Protein AF-X1RP93-F1 (afdb_monomer_lite)

Organism: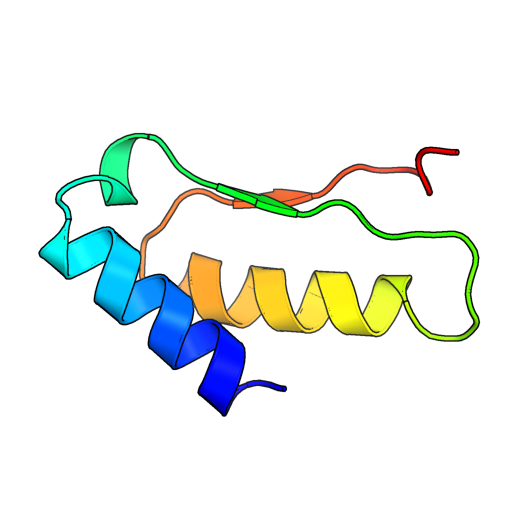 NCBI:txid412755

Secondary structure (DSSP, 8-state):
-HHHHHHHHHHHHHTT-GGG-EEE---SSTTHHHHHHHHHHHHHTTT--EEE-SS---

Structure (mmCIF, N/CA/C/O backbone):
data_AF-X1RP93-F1
#
_entry.id   AF-X1RP93-F1
#
loop_
_atom_site.group_PDB
_atom_site.id
_atom_site.type_symbol
_atom_site.label_atom_id
_atom_site.label_alt_id
_atom_site.label_comp_id
_atom_site.label_asym_id
_atom_site.label_entity_id
_atom_site.label_seq_id
_atom_site.pdbx_PDB_ins_code
_atom_site.Cartn_x
_atom_site.Cartn_y
_atom_site.Cartn_z
_atom_site.occupancy
_atom_site.B_iso_or_equiv
_atom_site.auth_seq_id
_atom_site.auth_comp_id
_atom_site.auth_asym_id
_atom_site.auth_atom_id
_atom_site.pdbx_PDB_model_num
ATOM 1 N N . MET A 1 1 ? 12.885 0.633 6.338 1.00 71.00 1 MET A N 1
ATOM 2 C CA . MET A 1 1 ? 11.573 0.685 5.656 1.00 71.00 1 MET A CA 1
ATOM 3 C C . MET A 1 1 ? 10.403 0.236 6.535 1.00 71.00 1 MET A C 1
ATOM 5 O O . MET A 1 1 ? 9.538 1.055 6.813 1.00 71.00 1 MET A O 1
ATOM 9 N N . ARG A 1 2 ? 10.360 -1.028 6.989 1.00 82.00 2 ARG A N 1
ATOM 10 C CA . ARG A 1 2 ? 9.208 -1.584 7.731 1.00 82.00 2 ARG A CA 1
ATOM 11 C C . ARG A 1 2 ? 8.848 -0.810 9.011 1.00 82.00 2 ARG A C 1
ATOM 13 O O . ARG A 1 2 ? 7.671 -0.608 9.279 1.00 82.00 2 ARG A O 1
ATOM 20 N N . ALA A 1 3 ? 9.843 -0.302 9.743 1.00 86.31 3 ALA A N 1
ATOM 21 C CA . ALA A 1 3 ? 9.621 0.563 10.909 1.00 86.31 3 ALA A CA 1
ATOM 22 C C . ALA A 1 3 ? 8.922 1.890 10.547 1.00 86.31 3 ALA A C 1
ATOM 24 O O . ALA A 1 3 ? 8.009 2.317 11.245 1.00 86.31 3 ALA A O 1
ATOM 25 N N . CYS A 1 4 ? 9.290 2.510 9.419 1.00 87.00 4 CYS A N 1
ATOM 26 C CA . CYS A 1 4 ? 8.637 3.728 8.931 1.00 87.00 4 CYS A CA 1
ATOM 27 C C . CYS A 1 4 ? 7.181 3.454 8.531 1.00 87.00 4 CYS A C 1
ATOM 29 O O . CYS A 1 4 ? 6.292 4.197 8.930 1.00 87.00 4 CYS A O 1
ATOM 31 N N . ALA A 1 5 ? 6.925 2.357 7.808 1.00 88.25 5 ALA A N 1
ATOM 32 C CA . ALA A 1 5 ? 5.569 1.953 7.433 1.00 88.25 5 ALA A CA 1
ATOM 33 C C . ALA A 1 5 ? 4.694 1.644 8.664 1.00 88.25 5 ALA A C 1
ATOM 35 O O . ALA A 1 5 ? 3.525 2.025 8.697 1.00 88.25 5 ALA A O 1
ATOM 36 N N . GLN A 1 6 ? 5.269 1.044 9.714 1.00 88.81 6 GLN A N 1
ATOM 37 C CA . GLN A 1 6 ? 4.576 0.866 10.994 1.00 88.81 6 GLN A CA 1
ATOM 38 C C . GLN A 1 6 ? 4.263 2.186 11.703 1.00 88.81 6 GLN A C 1
ATOM 40 O O . GLN A 1 6 ? 3.171 2.351 12.251 1.00 88.81 6 GLN A O 1
ATOM 45 N N . GLY A 1 7 ? 5.189 3.147 11.667 1.00 90.56 7 GLY A N 1
ATOM 46 C CA . GLY A 1 7 ? 4.956 4.491 12.194 1.00 90.56 7 GLY A CA 1
ATOM 47 C C . GLY A 1 7 ? 3.792 5.187 11.487 1.00 90.56 7 GLY A C 1
ATOM 48 O O . GLY A 1 7 ? 2.900 5.717 12.144 1.00 90.56 7 GLY A O 1
ATOM 49 N N . VAL A 1 8 ? 3.743 5.099 10.154 1.00 87.94 8 VAL A N 1
ATOM 50 C CA . VAL A 1 8 ? 2.638 5.637 9.343 1.00 87.94 8 VAL A CA 1
ATOM 51 C C . VAL A 1 8 ? 1.317 4.945 9.682 1.00 87.94 8 VAL A C 1
ATOM 53 O O . VAL A 1 8 ? 0.319 5.624 9.915 1.00 87.94 8 VAL A O 1
ATOM 56 N N . ALA A 1 9 ? 1.296 3.614 9.782 1.00 88.19 9 ALA A N 1
ATOM 57 C CA . ALA A 1 9 ? 0.093 2.879 10.171 1.00 88.19 9 ALA A CA 1
ATOM 58 C C . ALA A 1 9 ? -0.407 3.278 11.574 1.00 88.19 9 ALA A C 1
ATOM 60 O O . ALA A 1 9 ? -1.605 3.483 11.776 1.00 88.19 9 ALA A O 1
ATOM 61 N N . SER A 1 10 ? 0.507 3.452 12.531 1.00 90.56 10 SER A N 1
ATOM 62 C CA . SER A 1 10 ? 0.183 3.894 13.894 1.00 90.56 10 SER A CA 1
ATOM 63 C C . SER A 1 10 ? -0.335 5.332 13.929 1.00 90.56 10 SER A C 1
ATOM 65 O O . SER A 1 10 ? -1.268 5.634 14.674 1.00 90.56 10 SER A O 1
ATOM 67 N N . TYR A 1 11 ? 0.232 6.218 13.109 1.00 89.94 11 TYR A N 1
ATOM 68 C CA . TYR A 1 11 ? -0.242 7.591 12.955 1.00 89.94 11 TYR A CA 1
ATOM 69 C C . TYR A 1 11 ? -1.650 7.637 12.347 1.00 89.94 11 TYR A C 1
ATOM 71 O O . TYR A 1 11 ? -2.526 8.307 12.883 1.00 89.94 11 TYR A O 1
ATOM 79 N N . LEU A 1 12 ? -1.911 6.867 11.286 1.00 86.94 12 LEU A N 1
ATOM 80 C CA . LEU A 1 12 ? -3.233 6.790 10.651 1.00 86.94 12 LEU A CA 1
ATOM 81 C C . LEU A 1 12 ? -4.314 6.262 11.601 1.00 86.94 12 LEU A C 1
ATOM 83 O O . LEU A 1 12 ? -5.456 6.726 11.551 1.00 86.94 12 LEU A O 1
ATOM 87 N N . LYS A 1 13 ? -3.961 5.312 12.474 1.00 87.19 13 LYS A N 1
ATOM 88 C CA . LYS A 1 13 ? -4.847 4.824 13.540 1.00 87.19 13 LYS A CA 1
ATOM 89 C C . LYS A 1 13 ? -5.135 5.911 14.573 1.00 87.19 13 LYS A C 1
ATOM 91 O O . LYS A 1 13 ? -6.299 6.156 14.865 1.00 87.19 13 LYS A O 1
A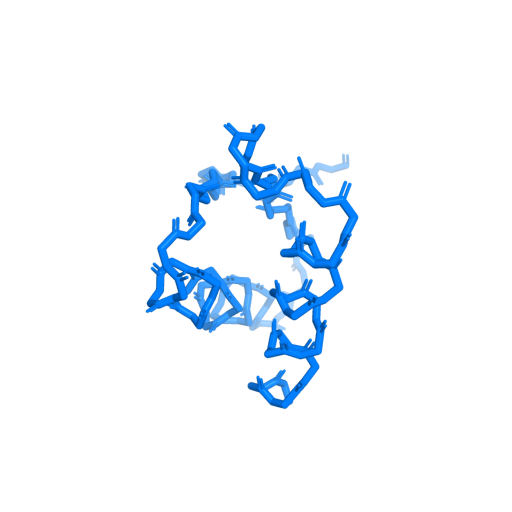TOM 96 N N . GLN A 1 14 ? -4.106 6.602 15.069 1.00 90.19 14 GLN A N 1
ATOM 97 C CA . GLN A 1 14 ? -4.274 7.707 16.025 1.00 90.19 14 GLN A CA 1
ATOM 98 C C . GLN A 1 14 ? -5.093 8.865 15.445 1.00 90.19 14 GLN A C 1
ATOM 100 O O . GLN A 1 14 ? -5.946 9.424 16.126 1.00 90.19 14 GLN A O 1
ATOM 105 N N . ALA A 1 15 ? -4.896 9.182 14.167 1.00 88.56 15 ALA A N 1
ATOM 106 C CA . ALA A 1 15 ? -5.647 10.217 13.469 1.00 88.56 15 ALA A CA 1
ATOM 107 C C . ALA A 1 15 ? -7.091 9.800 13.117 1.00 88.56 15 ALA A C 1
ATOM 109 O O . ALA A 1 15 ? -7.817 10.588 12.517 1.00 88.56 15 ALA A O 1
ATOM 110 N N . SER A 1 16 ? -7.522 8.571 13.442 1.00 85.44 16 SER A N 1
ATOM 111 C CA . SER A 1 16 ? -8.811 7.995 13.015 1.00 85.44 16 SER A CA 1
ATOM 112 C C . SER A 1 16 ? -9.030 8.022 11.491 1.00 85.44 16 SER A C 1
ATOM 114 O O . SER A 1 16 ? -10.158 8.005 11.000 1.00 85.44 16 SER A O 1
ATOM 116 N N . LEU A 1 17 ? -7.940 8.036 10.719 1.00 85.12 17 LEU A N 1
ATOM 117 C CA . LEU A 1 17 ? -7.947 8.063 9.252 1.00 85.12 17 LEU A CA 1
ATOM 118 C C . LEU A 1 17 ? -7.785 6.671 8.636 1.00 85.12 17 LEU A C 1
ATOM 120 O O . LEU A 1 17 ? -7.967 6.518 7.431 1.00 85.12 17 LEU A O 1
ATOM 124 N N . ALA A 1 18 ? -7.502 5.647 9.446 1.00 81.06 18 ALA A N 1
ATOM 125 C CA . ALA A 1 18 ? -7.329 4.263 9.001 1.00 81.06 18 ALA A CA 1
ATOM 126 C C . ALA A 1 18 ? -8.478 3.753 8.107 1.00 81.06 18 ALA A C 1
ATOM 128 O O . ALA A 1 18 ? -8.236 3.017 7.152 1.00 81.06 18 ALA A O 1
ATOM 129 N N . ASN A 1 19 ? -9.714 4.195 8.363 1.00 81.62 19 ASN A N 1
ATOM 130 C CA . ASN A 1 19 ? -10.891 3.768 7.603 1.00 81.62 19 ASN A CA 1
ATOM 131 C C . ASN A 1 19 ? -10.988 4.400 6.198 1.00 81.62 19 ASN A C 1
ATOM 133 O O . ASN A 1 19 ? -11.698 3.888 5.338 1.00 81.62 19 ASN A O 1
ATOM 137 N N . ARG A 1 20 ? -10.270 5.505 5.943 1.00 82.62 20 ARG A N 1
ATOM 138 C CA . ARG A 1 20 ? -10.183 6.120 4.604 1.00 82.62 20 ARG A CA 1
ATOM 139 C C . ARG A 1 20 ? -9.221 5.365 3.682 1.00 82.62 20 ARG A C 1
ATOM 141 O O . ARG A 1 20 ? -9.321 5.493 2.465 1.00 82.62 20 ARG A O 1
ATOM 148 N N . GLY A 1 21 ? -8.333 4.555 4.259 1.00 82.50 21 GLY A N 1
ATOM 149 C CA . GLY A 1 21 ? -7.262 3.878 3.538 1.00 82.50 21 GLY A CA 1
ATOM 150 C C . GLY A 1 21 ? -6.126 4.817 3.124 1.00 82.50 21 GLY A C 1
ATOM 151 O O . GLY A 1 21 ? -6.146 6.014 3.407 1.00 82.50 21 GLY A O 1
ATOM 152 N N . ILE A 1 22 ? -5.114 4.255 2.467 1.00 85.25 22 ILE A N 1
ATOM 153 C CA . ILE A 1 22 ? -3.937 4.973 1.966 1.00 85.25 22 ILE A CA 1
ATOM 154 C C . ILE A 1 22 ? -3.649 4.585 0.515 1.00 85.25 22 ILE A C 1
ATOM 156 O O . ILE A 1 22 ? -3.851 3.436 0.123 1.00 85.25 22 ILE A O 1
ATOM 160 N N . ILE A 1 23 ? -3.162 5.541 -0.275 1.00 86.31 23 ILE A N 1
ATOM 161 C CA . ILE A 1 23 ? -2.652 5.307 -1.628 1.00 86.31 23 ILE A CA 1
ATOM 162 C C . ILE A 1 23 ? -1.126 5.318 -1.559 1.00 86.31 23 ILE A C 1
ATOM 164 O O . ILE A 1 23 ? -0.537 6.257 -1.024 1.00 86.31 23 ILE A O 1
ATOM 168 N N . VAL A 1 24 ? -0.493 4.276 -2.090 1.00 83.75 24 VAL A N 1
ATOM 169 C CA . VAL A 1 24 ? 0.962 4.158 -2.193 1.00 83.75 24 VAL A CA 1
ATOM 170 C C . VAL A 1 24 ? 1.335 4.281 -3.667 1.00 83.75 24 VAL A C 1
ATOM 172 O O . VAL A 1 24 ? 1.088 3.377 -4.467 1.00 83.75 24 VAL A O 1
ATOM 175 N N . GLY A 1 25 ? 1.902 5.433 -4.019 1.00 81.94 25 GLY A N 1
ATOM 176 C CA . GLY A 1 25 ? 2.531 5.672 -5.313 1.00 81.94 25 GLY A CA 1
ATOM 177 C C . GLY A 1 25 ? 4.030 5.388 -5.253 1.00 81.94 25 GLY A C 1
ATOM 178 O O . GLY A 1 25 ? 4.650 5.500 -4.194 1.00 81.94 25 GLY A O 1
ATOM 179 N N . TYR A 1 26 ? 4.606 5.035 -6.396 1.00 77.19 26 TYR A N 1
ATOM 180 C CA . TYR A 1 26 ? 6.044 4.879 -6.569 1.00 77.19 26 TYR A CA 1
ATOM 181 C C . TYR A 1 26 ? 6.495 5.468 -7.903 1.00 77.19 26 TYR A C 1
ATOM 183 O O . TYR A 1 26 ? 5.704 5.583 -8.839 1.00 77.19 26 TYR A O 1
ATOM 191 N N . ASP A 1 27 ? 7.762 5.866 -7.952 1.00 78.62 27 ASP A N 1
ATOM 192 C CA . ASP A 1 27 ? 8.415 6.477 -9.114 1.00 78.62 27 ASP A CA 1
ATOM 193 C C . ASP A 1 27 ? 9.231 5.414 -9.886 1.00 78.62 27 ASP A C 1
ATOM 195 O O . ASP A 1 27 ? 9.397 4.287 -9.420 1.00 78.62 27 ASP A O 1
ATOM 199 N N . THR A 1 28 ? 9.781 5.739 -11.058 1.00 73.69 28 THR A N 1
ATOM 200 C CA . THR A 1 28 ? 10.523 4.811 -11.939 1.00 73.69 28 THR A CA 1
ATOM 201 C C . THR A 1 28 ? 11.928 4.452 -11.440 1.00 73.69 28 THR A C 1
ATOM 203 O O . THR A 1 28 ? 12.751 3.936 -12.199 1.00 73.69 28 THR A O 1
ATOM 206 N N . ARG A 1 29 ? 12.264 4.761 -10.184 1.00 78.56 29 ARG A 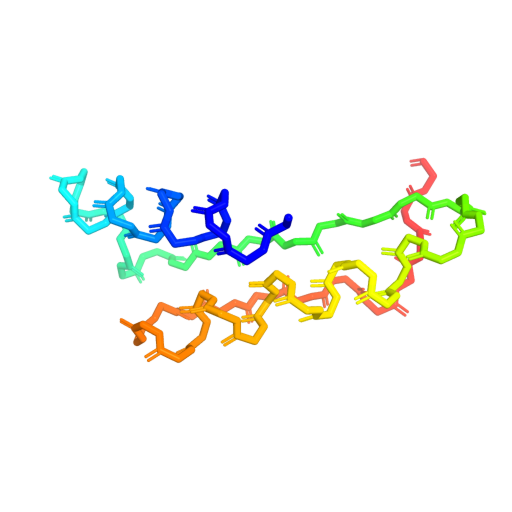N 1
ATOM 207 C CA . ARG A 1 29 ? 13.593 4.485 -9.626 1.00 78.56 29 ARG A CA 1
ATOM 208 C C . ARG A 1 29 ? 13.762 2.992 -9.364 1.00 78.56 29 ARG A C 1
ATOM 210 O O . ARG A 1 29 ? 12.819 2.301 -8.981 1.00 78.56 29 ARG A O 1
ATOM 217 N N . PHE A 1 30 ? 14.993 2.513 -9.536 1.00 67.25 30 PHE A N 1
ATOM 218 C CA . PHE A 1 30 ? 15.361 1.125 -9.268 1.00 67.25 30 PHE A CA 1
ATOM 219 C C . PHE A 1 30 ? 14.887 0.691 -7.868 1.00 67.25 30 PHE A C 1
ATOM 221 O O . PHE A 1 30 ? 15.105 1.412 -6.893 1.00 67.25 30 PHE A O 1
ATOM 228 N N . ALA A 1 31 ? 14.220 -0.465 -7.789 1.00 74.25 31 ALA A N 1
ATOM 229 C CA . ALA A 1 31 ? 13.619 -1.047 -6.581 1.00 74.25 31 ALA A CA 1
ATOM 230 C C . ALA A 1 31 ? 12.486 -0.237 -5.905 1.00 74.25 31 ALA A C 1
ATOM 232 O O . ALA A 1 31 ? 12.052 -0.590 -4.807 1.00 74.25 31 ALA A O 1
ATOM 233 N N . SER A 1 32 ? 11.962 0.828 -6.530 1.00 76.75 32 SER A N 1
ATOM 234 C CA . SER A 1 32 ? 10.864 1.611 -5.940 1.00 76.75 32 SER A CA 1
ATOM 235 C C . SER A 1 32 ? 9.540 0.840 -5.881 1.00 76.75 32 SER A C 1
ATOM 237 O O . SER A 1 32 ? 8.72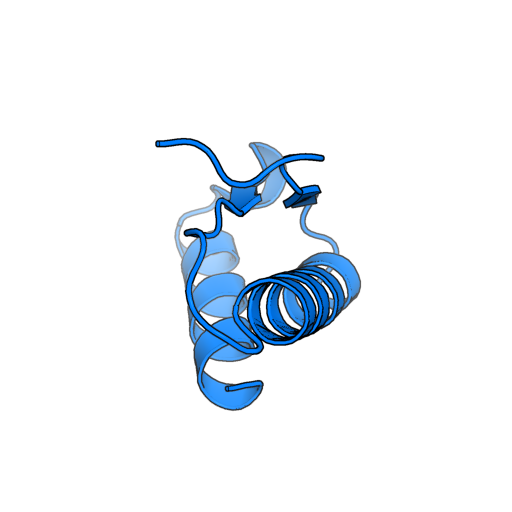6 1.114 -4.999 1.00 76.75 32 SER A O 1
ATOM 239 N N . GLU A 1 33 ? 9.333 -0.117 -6.786 1.00 79.19 33 GLU A N 1
ATOM 240 C CA . GLU A 1 33 ? 8.178 -1.022 -6.785 1.00 79.19 33 GLU A CA 1
ATOM 241 C C . GLU A 1 33 ? 8.231 -1.991 -5.597 1.00 79.19 33 GLU A C 1
ATOM 243 O O . GLU A 1 33 ? 7.290 -2.046 -4.806 1.00 79.19 33 GLU A O 1
ATOM 248 N N . ASP A 1 34 ? 9.366 -2.672 -5.402 1.00 84.00 34 ASP A N 1
ATOM 249 C CA . ASP A 1 34 ? 9.577 -3.581 -4.267 1.00 84.00 34 ASP A CA 1
ATOM 250 C C . ASP A 1 34 ? 9.474 -2.844 -2.930 1.00 84.00 34 ASP A C 1
ATOM 252 O O . ASP A 1 34 ? 8.893 -3.347 -1.965 1.00 84.00 34 ASP A O 1
ATOM 256 N N . PHE A 1 35 ? 9.999 -1.615 -2.882 1.00 85.19 35 PHE A N 1
ATOM 257 C CA . PHE A 1 35 ? 9.826 -0.721 -1.747 1.00 85.19 35 PHE A CA 1
ATOM 258 C C . PHE A 1 35 ? 8.325 -0.481 -1.519 1.00 85.19 35 PHE A C 1
ATOM 260 O O . PHE A 1 35 ? 7.782 -0.865 -0.484 1.00 85.19 35 PHE A O 1
ATOM 267 N N . ALA A 1 36 ? 7.610 0.090 -2.484 1.00 85.81 36 ALA A N 1
ATOM 268 C CA . ALA A 1 36 ? 6.192 0.404 -2.326 1.00 85.81 36 ALA A CA 1
ATOM 269 C C . ALA A 1 36 ? 5.334 -0.810 -1.939 1.00 85.81 36 ALA A C 1
ATOM 271 O O . ALA A 1 36 ? 4.489 -0.690 -1.047 1.00 85.81 36 ALA A O 1
ATOM 272 N N . SER A 1 37 ? 5.615 -1.979 -2.516 1.00 86.75 37 SER A N 1
ATOM 273 C CA . SER A 1 37 ? 4.981 -3.244 -2.146 1.00 86.75 37 SER A CA 1
ATOM 274 C C . SER A 1 37 ? 5.238 -3.600 -0.675 1.00 86.75 37 SER A C 1
ATOM 276 O O . SER A 1 37 ? 4.296 -3.781 0.097 1.00 86.75 37 SER A O 1
ATOM 278 N N . ALA A 1 38 ? 6.494 -3.562 -0.216 1.00 89.56 38 ALA A N 1
ATOM 279 C CA . ALA A 1 38 ? 6.837 -3.858 1.175 1.00 89.56 38 ALA A CA 1
ATOM 280 C C . ALA A 1 38 ? 6.219 -2.868 2.188 1.00 89.56 38 ALA A C 1
ATOM 282 O O . ALA A 1 38 ? 5.939 -3.239 3.331 1.00 89.56 38 ALA A O 1
ATOM 283 N N . ALA A 1 39 ? 5.998 -1.602 1.812 1.00 88.62 39 ALA A N 1
ATOM 284 C CA . ALA A 1 39 ? 5.265 -0.641 2.650 1.00 88.62 39 ALA A CA 1
ATOM 285 C C . ALA A 1 39 ? 3.779 -0.984 2.692 1.00 88.62 39 ALA A C 1
ATOM 287 O O . ALA A 1 39 ? 3.178 -0.967 3.770 1.00 88.62 39 ALA A O 1
ATOM 288 N N . ALA A 1 40 ? 3.202 -1.293 1.530 1.00 88.50 40 ALA A N 1
ATOM 289 C CA . ALA A 1 40 ? 1.805 -1.662 1.404 1.00 88.50 40 ALA A CA 1
ATOM 290 C C . ALA A 1 40 ? 1.481 -2.905 2.240 1.00 88.50 40 ALA A C 1
ATOM 292 O O . ALA A 1 40 ? 0.503 -2.883 2.982 1.00 88.50 40 ALA A O 1
ATOM 293 N N . GLU A 1 41 ? 2.336 -3.929 2.224 1.00 89.94 41 GLU A N 1
ATOM 294 C CA . GLU A 1 41 ? 2.178 -5.134 3.047 1.00 89.94 41 GLU A CA 1
ATOM 295 C C . GLU A 1 41 ? 2.113 -4.817 4.547 1.00 89.94 41 GLU A C 1
ATOM 297 O O . GLU A 1 41 ? 1.225 -5.293 5.255 1.00 89.94 41 GLU A O 1
ATOM 302 N N . VAL A 1 42 ? 3.021 -3.973 5.048 1.00 91.75 42 VAL A N 1
ATOM 303 C CA . VAL A 1 42 ? 3.065 -3.608 6.474 1.00 91.75 42 VAL A CA 1
ATOM 304 C C . VAL A 1 42 ? 1.817 -2.829 6.894 1.00 91.75 42 VAL A C 1
ATOM 306 O O . VAL A 1 42 ? 1.291 -3.029 7.994 1.00 91.75 42 VAL A O 1
ATOM 309 N N . ILE A 1 43 ? 1.337 -1.931 6.036 1.00 89.25 43 ILE A N 1
ATOM 310 C CA . ILE A 1 43 ? 0.159 -1.111 6.325 1.00 89.25 43 ILE A CA 1
ATOM 311 C C . ILE A 1 43 ? -1.126 -1.947 6.202 1.00 89.25 43 ILE A C 1
ATOM 313 O O . ILE A 1 43 ? -2.004 -1.850 7.062 1.00 89.25 43 ILE A O 1
ATOM 317 N N . ALA A 1 44 ? -1.207 -2.838 5.213 1.00 89.00 44 ALA A N 1
ATOM 318 C CA . ALA A 1 44 ? -2.311 -3.780 5.055 1.00 89.00 44 ALA A CA 1
ATOM 319 C C . ALA A 1 44 ? -2.395 -4.764 6.232 1.00 89.00 44 ALA A C 1
ATOM 321 O O . ALA A 1 44 ? -3.477 -4.977 6.778 1.00 89.00 44 ALA A O 1
ATOM 322 N N . GLY A 1 45 ? -1.254 -5.275 6.710 1.00 88.88 45 GLY A N 1
ATOM 323 C CA . GLY A 1 45 ? -1.178 -6.124 7.906 1.00 88.88 45 GLY A CA 1
ATOM 324 C C . GLY A 1 45 ? -1.650 -5.432 9.191 1.00 88.88 45 GLY A C 1
ATOM 325 O O . GLY A 1 45 ? -2.005 -6.091 10.163 1.00 88.88 45 GLY A O 1
ATOM 326 N N . ASN A 1 46 ? -1.721 -4.099 9.195 1.00 88.50 46 ASN A N 1
ATOM 327 C CA . ASN A 1 46 ? -2.298 -3.317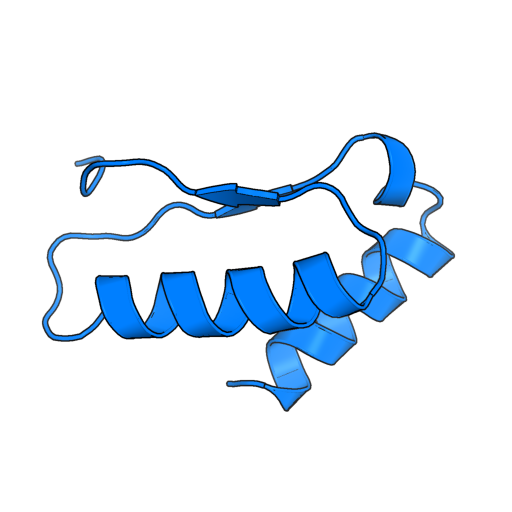 10.285 1.00 88.50 46 ASN A CA 1
ATOM 328 C C . ASN A 1 46 ? -3.823 -3.151 10.211 1.00 88.50 46 ASN A C 1
ATOM 330 O O . ASN A 1 46 ? -4.382 -2.478 11.082 1.00 88.50 46 ASN A O 1
ATOM 334 N N . GLY A 1 47 ? -4.484 -3.730 9.205 1.00 87.00 47 GLY A N 1
ATOM 335 C CA . GLY A 1 47 ? -5.923 -3.589 8.974 1.00 87.00 47 GLY A CA 1
ATOM 336 C C . GLY A 1 47 ? -6.312 -2.282 8.280 1.00 87.00 47 GLY A C 1
ATOM 337 O O . GLY A 1 47 ? -7.461 -1.862 8.371 1.00 87.00 47 GLY A O 1
ATOM 338 N N . ILE A 1 48 ? -5.366 -1.609 7.618 1.00 89.12 48 ILE A N 1
ATOM 339 C CA . ILE A 1 48 ? -5.622 -0.378 6.861 1.00 89.12 48 ILE A CA 1
ATOM 340 C C . ILE A 1 48 ? -5.734 -0.742 5.384 1.00 89.12 48 ILE A C 1
ATOM 342 O O . ILE A 1 48 ? -4.880 -1.441 4.844 1.00 89.12 48 ILE A O 1
ATOM 346 N N . LYS A 1 49 ? -6.778 -0.253 4.710 1.00 88.94 49 LYS A N 1
ATOM 347 C CA . LYS A 1 49 ? -6.957 -0.494 3.277 1.00 88.94 49 LYS A CA 1
ATOM 348 C C . LYS A 1 49 ? -5.872 0.242 2.485 1.00 88.94 49 LYS A C 1
ATOM 350 O O . LYS A 1 49 ? -5.772 1.463 2.582 1.00 88.94 49 LYS A O 1
ATOM 355 N N . VAL A 1 50 ? -5.074 -0.487 1.709 1.00 89.50 50 VAL A N 1
ATOM 356 C CA . VAL A 1 50 ? -4.006 0.080 0.874 1.00 89.50 50 VAL A CA 1
ATOM 357 C C . VAL A 1 50 ? -4.374 -0.040 -0.599 1.00 89.50 50 VAL A C 1
ATOM 359 O O . VAL A 1 50 ? -4.826 -1.094 -1.041 1.00 89.50 50 VAL A O 1
ATOM 362 N N . TYR A 1 51 ? -4.149 1.029 -1.355 1.00 86.69 51 TYR A N 1
ATOM 363 C CA . TYR A 1 51 ? -4.234 1.050 -2.809 1.00 86.69 51 TYR A CA 1
ATOM 364 C C . TYR A 1 51 ? -2.832 1.275 -3.371 1.00 86.69 51 TYR A C 1
ATOM 366 O O . TYR A 1 51 ? -2.247 2.338 -3.170 1.00 86.69 51 TYR A O 1
ATOM 374 N N . LEU A 1 52 ? -2.281 0.269 -4.045 1.00 80.62 52 LEU A N 1
ATOM 375 C CA . LEU A 1 52 ? -0.998 0.373 -4.733 1.00 80.62 52 LEU A CA 1
ATOM 376 C C . LEU A 1 52 ? -1.258 0.799 -6.181 1.00 80.62 52 LEU A C 1
ATOM 378 O O . LEU A 1 52 ? -2.074 0.177 -6.866 1.00 80.62 52 LEU A O 1
ATOM 382 N N . CYS A 1 53 ? -0.595 1.856 -6.649 1.00 75.56 53 CYS A N 1
ATOM 383 C CA . CYS A 1 53 ? -0.681 2.230 -8.059 1.00 75.56 53 CYS A CA 1
ATOM 384 C C . CYS A 1 53 ? -0.076 1.108 -8.924 1.00 75.56 53 CYS A C 1
ATOM 386 O O . CYS A 1 53 ? 1.053 0.714 -8.667 1.00 75.56 53 CYS A O 1
ATOM 388 N N . PRO A 1 54 ? -0.761 0.607 -9.968 1.00 65.12 54 PRO A N 1
ATOM 389 C CA . PRO A 1 54 ? -0.256 -0.492 -10.801 1.00 65.12 54 PRO A CA 1
ATOM 390 C C . PRO A 1 54 ? 0.877 -0.079 -11.757 1.00 65.12 54 PRO A C 1
ATOM 392 O O . PRO A 1 54 ? 1.345 -0.889 -12.554 1.00 65.12 54 PRO A O 1
ATOM 395 N N . LYS A 1 55 ? 1.265 1.199 -11.759 1.00 64.50 55 LYS A N 1
ATOM 396 C CA . LYS A 1 55 ? 2.270 1.751 -12.662 1.00 64.50 55 LYS A CA 1
ATOM 397 C C . LYS A 1 55 ? 2.965 2.927 -11.990 1.00 64.50 55 LYS A C 1
ATOM 399 O O . LYS A 1 55 ? 2.300 3.714 -11.308 1.00 64.50 55 LYS A O 1
ATOM 404 N N . ALA A 1 56 ? 4.270 3.065 -12.230 1.00 61.03 56 ALA A N 1
ATOM 405 C CA . ALA A 1 56 ? 5.004 4.268 -11.861 1.00 61.03 56 ALA A CA 1
ATOM 406 C C . ALA A 1 56 ? 4.271 5.477 -12.453 1.00 61.03 56 ALA A C 1
ATOM 408 O O . ALA A 1 56 ? 4.016 5.532 -13.660 1.00 61.03 56 ALA A O 1
ATOM 409 N N . THR A 1 57 ? 3.823 6.369 -11.578 1.00 54.44 57 THR A N 1
ATOM 410 C CA . THR A 1 57 ? 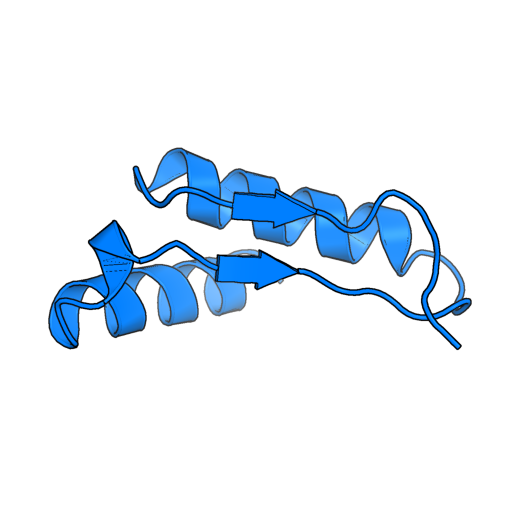3.086 7.564 -11.988 1.00 54.44 57 THR A CA 1
ATOM 411 C C . THR A 1 57 ? 4.135 8.656 -12.213 1.00 54.44 57 THR A C 1
ATOM 413 O O . THR A 1 57 ? 4.889 8.902 -11.271 1.00 54.44 57 THR A O 1
ATOM 416 N N . PRO A 1 58 ? 4.268 9.213 -13.433 1.00 54.75 58 PRO A N 1
ATOM 417 C CA . PRO A 1 58 ? 5.273 10.232 -13.730 1.00 54.75 58 PRO A CA 1
ATOM 418 C C . PRO A 1 58 ? 4.975 11.567 -13.041 1.00 54.75 58 PRO A C 1
ATOM 420 O O . PRO A 1 58 ? 3.795 11.804 -12.685 1.00 54.75 58 PRO A O 1
#

Radius of gyration: 11.29 Å; chains: 1; bounding box: 26×16×30 Å

Sequence (58 aa):
MRACAQGVASYLKQASLANRGIIVGYDTRFASEDFASAAAEVIAGNGIKVYLCPKATP

InterPro domains:
  IPR005844 Alpha-D-phosphohexomutase, alpha/beta/alpha domain I [PF02878] (3-54)
  IPR016055 Alpha-D-phosphohexomutase, alpha/beta/alpha I/II/III [SSF53738] (3-54)

Foldseek 3Di:
DLVVLVVVLVVCVVVVNLAVAEEQAFAPDPCRLVVSVSSQVSNVVSVGHYHYDPDHDD

pLDDT: mean 82.54, std 8.79, range [54.44, 91.75]